Protein AF-A0A820S1K3-F1 (afdb_monomer)

Solvent-accessible surface area (backbone atoms only — not comparable to full-atom values): 4982 Å² total; per-residue (Å²): 133,84,77,82,74,73,52,85,84,70,50,95,57,67,66,83,74,41,58,55,37,68,31,64,78,66,73,46,88,74,76,89,50,61,66,60,39,40,54,52,45,55,51,67,74,50,81,59,84,80,42,71,64,58,53,54,50,51,52,50,52,50,51,53,51,53,50,54,51,51,54,53,54,58,59,64,74,74,112

Radius of gyration: 21.64 Å; Cα contacts (8 Å, |Δi|>4): 25; chains: 1; bounding box: 58×24×60 Å

Sequence (79 aa):
MVSTYVDITASRYPIELWNVNDALLKNLPRTNNHVEGYNGRLGSLFPVRPHLYRLIERLRDEQVYQHLLAEQATVHTKK

Secondary structure (DSSP, 8-state):
-------GGG-SS-GGGSTTHHHHHTT----S-HHHHHHHHHHHH--SSSPHHHHHHHHHHHHHHHHHHHHHHHHHTT-

pLDDT: mean 81.12, std 12.97, range [44.34, 97.0]

Organism: NCBI:txid392032

Structure (mmCIF, N/CA/C/O backbone):
data_AF-A0A820S1K3-F1
#
_entry.id   AF-A0A820S1K3-F1
#
loop_
_atom_site.group_PDB
_atom_site.id
_atom_site.type_symbol
_atom_site.label_atom_id
_atom_site.label_alt_id
_atom_site.label_comp_id
_atom_site.label_asym_id
_atom_site.label_entity_id
_atom_site.label_seq_id
_atom_site.pdbx_PDB_ins_code
_atom_site.Cartn_x
_atom_site.Cartn_y
_atom_site.Cartn_z
_atom_site.occupancy
_atom_site.B_iso_or_equiv
_atom_site.auth_seq_id
_atom_site.auth_comp_id
_atom_site.auth_asym_id
_atom_site.auth_atom_id
_atom_site.pdbx_PDB_model_num
ATOM 1 N N . MET A 1 1 ? 39.259 -2.389 -0.591 1.00 44.34 1 MET A N 1
ATOM 2 C CA . MET A 1 1 ? 38.051 -1.860 -1.258 1.00 44.34 1 MET A CA 1
ATOM 3 C C . MET A 1 1 ? 36.862 -2.647 -0.747 1.00 44.34 1 MET A C 1
ATOM 5 O O . MET A 1 1 ? 36.819 -3.848 -0.974 1.00 44.34 1 MET A O 1
ATOM 9 N N . VAL A 1 2 ? 35.960 -2.013 0.002 1.00 46.22 2 VAL A N 1
ATOM 10 C CA . VAL A 1 2 ? 34.694 -2.646 0.397 1.00 46.22 2 VAL A CA 1
ATOM 11 C C . VAL A 1 2 ? 33.793 -2.599 -0.830 1.00 46.22 2 VAL A C 1
ATOM 13 O O . VAL A 1 2 ? 33.485 -1.515 -1.320 1.00 46.22 2 VAL A O 1
ATOM 16 N N . SER A 1 3 ? 33.455 -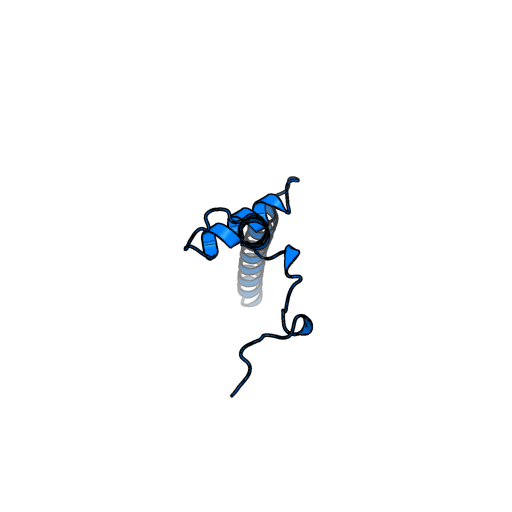3.765 -1.378 1.00 50.25 3 SER A N 1
ATOM 17 C CA . SER A 1 3 ? 32.484 -3.859 -2.465 1.00 50.25 3 SER A CA 1
ATOM 18 C C . SER A 1 3 ? 31.139 -3.355 -1.945 1.00 50.25 3 SER A C 1
ATOM 20 O O . SER A 1 3 ? 30.602 -3.907 -0.990 1.00 50.25 3 SER A O 1
ATOM 22 N N . THR A 1 4 ? 30.612 -2.288 -2.541 1.00 58.00 4 THR A N 1
ATOM 23 C CA . THR A 1 4 ? 29.274 -1.747 -2.249 1.00 58.00 4 THR A CA 1
ATOM 24 C C . THR A 1 4 ? 28.168 -2.499 -2.989 1.00 58.00 4 THR A C 1
ATOM 26 O O . THR A 1 4 ? 27.005 -2.103 -2.920 1.00 58.00 4 THR A O 1
ATOM 29 N N . TYR A 1 5 ? 28.508 -3.575 -3.707 1.00 58.03 5 TYR A N 1
ATOM 30 C CA . TYR A 1 5 ? 27.521 -4.416 -4.366 1.00 58.03 5 TYR A CA 1
ATOM 31 C C . TYR A 1 5 ? 26.744 -5.201 -3.314 1.00 58.03 5 TYR A C 1
ATOM 33 O O . TYR A 1 5 ? 27.249 -6.140 -2.703 1.00 58.03 5 TYR A O 1
ATOM 41 N N . VAL A 1 6 ? 25.507 -4.760 -3.102 1.00 59.81 6 VAL A N 1
ATOM 42 C CA . VAL A 1 6 ? 24.487 -5.484 -2.352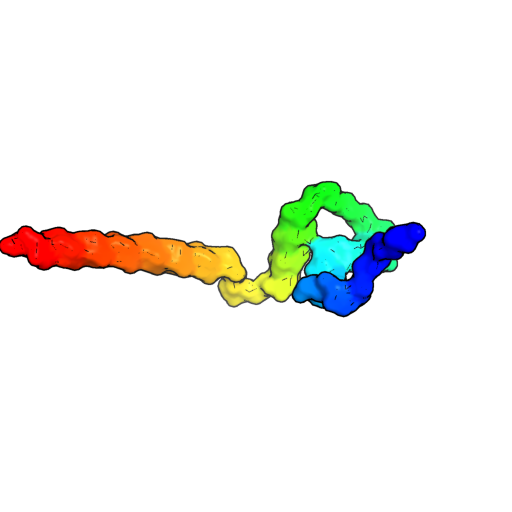 1.00 59.81 6 VAL A CA 1
ATOM 43 C C . VAL A 1 6 ? 24.244 -6.786 -3.109 1.00 59.81 6 VAL A C 1
ATOM 45 O O . VAL A 1 6 ? 23.846 -6.752 -4.274 1.00 59.81 6 VAL A O 1
ATOM 48 N N . ASP A 1 7 ? 24.553 -7.918 -2.477 1.00 64.50 7 ASP A N 1
ATOM 49 C CA . ASP A 1 7 ? 24.236 -9.239 -3.018 1.00 64.50 7 ASP A CA 1
ATOM 50 C C . ASP A 1 7 ? 22.746 -9.265 -3.411 1.00 64.50 7 ASP A C 1
ATOM 52 O O . ASP A 1 7 ? 21.904 -8.705 -2.705 1.00 64.50 7 ASP A O 1
ATOM 56 N N . ILE A 1 8 ? 22.397 -9.895 -4.534 1.00 58.53 8 ILE A N 1
ATOM 57 C CA . ILE A 1 8 ? 20.997 -10.059 -4.961 1.00 58.53 8 ILE A CA 1
ATOM 58 C C . ILE A 1 8 ? 20.176 -10.729 -3.845 1.00 58.53 8 ILE A C 1
ATOM 60 O O . ILE A 1 8 ? 18.988 -10.446 -3.692 1.00 58.53 8 ILE A O 1
ATOM 64 N N . THR A 1 9 ? 20.827 -11.544 -3.009 1.00 62.06 9 THR A N 1
ATOM 65 C CA . THR A 1 9 ? 20.227 -12.176 -1.826 1.00 62.06 9 THR A CA 1
ATOM 66 C C . THR A 1 9 ? 20.012 -11.230 -0.634 1.00 62.06 9 THR A C 1
ATOM 68 O O . THR A 1 9 ? 19.232 -11.547 0.261 1.00 62.06 9 THR A O 1
ATOM 71 N N . ALA A 1 10 ? 20.656 -10.058 -0.605 1.00 72.12 10 ALA A N 1
ATOM 72 C CA . ALA A 1 10 ? 20.560 -9.094 0.494 1.00 72.12 10 ALA A CA 1
ATOM 73 C C . ALA A 1 10 ? 19.335 -8.169 0.388 1.00 72.12 10 ALA A C 1
ATOM 75 O O . ALA A 1 10 ? 19.011 -7.446 1.335 1.00 72.12 10 ALA A O 1
ATOM 76 N N . SER A 1 11 ? 18.628 -8.184 -0.743 1.00 71.25 11 SER A N 1
ATOM 77 C CA . SER A 1 11 ? 17.377 -7.447 -0.871 1.00 71.25 11 SER A CA 1
ATOM 78 C C . SER A 1 11 ? 16.269 -8.121 -0.062 1.00 71.25 11 SER A C 1
ATOM 80 O O . SER A 1 11 ? 15.917 -9.272 -0.301 1.00 71.25 11 SER A O 1
ATOM 82 N N . ARG A 1 12 ? 15.643 -7.372 0.856 1.00 79.00 12 ARG A N 1
ATOM 83 C CA . ARG A 1 12 ? 14.498 -7.860 1.648 1.00 79.00 12 ARG A CA 1
ATOM 84 C C . ARG A 1 12 ? 13.300 -8.271 0.780 1.00 79.00 12 ARG A C 1
ATOM 86 O O . ARG A 1 12 ? 12.471 -9.057 1.229 1.00 79.00 12 ARG A O 1
ATOM 93 N N . TYR A 1 13 ? 13.199 -7.728 -0.433 1.00 81.38 13 TYR A N 1
ATOM 94 C CA . TYR A 1 13 ? 12.094 -7.977 -1.357 1.00 81.38 13 TYR A CA 1
ATOM 95 C C . TYR A 1 13 ? 12.604 -8.219 -2.784 1.00 81.38 13 TYR A C 1
ATOM 97 O O . TYR A 1 13 ? 13.624 -7.638 -3.159 1.00 81.38 13 TYR A O 1
ATOM 105 N N . PRO A 1 14 ? 11.898 -9.008 -3.609 1.00 84.75 14 PRO A N 1
ATOM 106 C CA . PRO A 1 14 ? 12.242 -9.184 -5.019 1.00 84.75 14 PRO A CA 1
ATOM 107 C C . PRO A 1 14 ? 12.422 -7.842 -5.748 1.00 84.75 14 PRO A C 1
ATOM 109 O O . PRO A 1 14 ? 11.654 -6.898 -5.531 1.00 84.75 14 PRO A O 1
ATOM 112 N N . ILE A 1 15 ? 13.449 -7.747 -6.596 1.00 85.56 15 ILE A N 1
ATOM 113 C CA . ILE A 1 15 ? 13.839 -6.504 -7.284 1.00 85.56 15 ILE A CA 1
ATOM 114 C C . ILE A 1 15 ? 12.736 -6.041 -8.249 1.00 85.56 15 ILE A C 1
ATOM 116 O O . ILE A 1 15 ? 12.583 -4.848 -8.500 1.00 85.56 15 ILE A O 1
ATOM 120 N N . GLU A 1 16 ? 11.911 -6.959 -8.745 1.00 86.00 16 GLU A N 1
ATOM 121 C CA . GLU A 1 16 ? 10.767 -6.726 -9.634 1.00 86.00 16 GLU A CA 1
ATOM 122 C C . GLU A 1 16 ? 9.641 -5.923 -8.959 1.00 86.00 16 GLU A C 1
ATOM 124 O O . GLU A 1 16 ? 8.839 -5.255 -9.625 1.00 86.00 16 GLU A O 1
ATOM 129 N N . LEU A 1 17 ? 9.580 -5.965 -7.624 1.00 83.00 17 LEU A N 1
ATOM 130 C CA . LEU A 1 17 ? 8.619 -5.199 -6.831 1.00 83.00 17 LEU A CA 1
ATOM 131 C C . LEU A 1 17 ? 9.093 -3.774 -6.544 1.00 83.00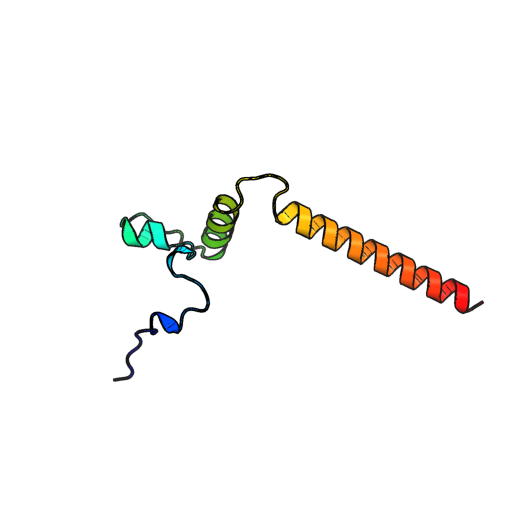 17 LEU A C 1
ATOM 133 O O . LEU A 1 17 ? 8.309 -2.959 -6.054 1.00 83.00 17 LEU A O 1
ATOM 137 N N . TRP A 1 18 ? 10.354 -3.450 -6.838 1.00 86.12 18 TRP A N 1
ATOM 138 C CA . TRP A 1 18 ? 10.871 -2.112 -6.599 1.00 86.12 18 TRP A CA 1
ATOM 139 C C . TRP A 1 18 ? 10.135 -1.108 -7.486 1.00 86.12 18 TRP A C 1
ATOM 141 O O . TRP A 1 18 ? 9.953 -1.315 -8.686 1.00 86.12 18 TRP A O 1
ATOM 151 N N . ASN A 1 19 ? 9.755 0.024 -6.900 1.00 86.06 19 ASN A N 1
ATOM 152 C CA . ASN A 1 19 ? 9.049 1.105 -7.589 1.00 86.06 19 ASN A CA 1
ATOM 153 C C . ASN A 1 19 ? 9.777 1.630 -8.838 1.00 86.06 19 ASN A C 1
ATOM 155 O O . ASN A 1 19 ? 9.130 2.107 -9.765 1.00 86.06 19 ASN A O 1
ATOM 159 N N . VAL A 1 20 ? 11.107 1.527 -8.877 1.00 88.38 20 VAL A N 1
ATOM 160 C CA . VAL A 1 20 ? 11.946 1.996 -9.990 1.00 88.38 20 VAL A CA 1
ATOM 161 C C . VAL A 1 20 ? 12.353 0.901 -10.976 1.00 88.38 20 VAL A C 1
ATOM 163 O O . VAL A 1 20 ? 13.019 1.225 -11.955 1.00 88.38 20 VAL A O 1
ATOM 166 N N . ASN A 1 21 ? 11.987 -0.366 -10.746 1.00 88.62 21 ASN A N 1
ATOM 167 C CA . ASN A 1 21 ? 12.478 -1.506 -11.531 1.00 88.62 21 ASN A CA 1
ATOM 168 C C . ASN A 1 21 ? 12.248 -1.319 -13.040 1.00 88.62 21 ASN A C 1
ATOM 170 O O . ASN A 1 21 ? 13.200 -1.260 -13.816 1.00 88.62 21 ASN A O 1
ATOM 174 N N . ASP A 1 22 ? 10.984 -1.132 -13.429 1.00 88.06 22 ASP A N 1
ATOM 175 C CA . ASP A 1 22 ? 10.579 -0.930 -14.820 1.00 88.06 22 ASP A CA 1
ATOM 176 C C . ASP A 1 22 ? 11.270 0.282 -15.450 1.00 88.06 22 ASP A C 1
ATOM 178 O O . ASP A 1 22 ? 11.722 0.225 -16.593 1.00 88.06 22 ASP A O 1
ATOM 182 N N . ALA A 1 23 ? 11.356 1.384 -14.700 1.00 88.81 23 ALA A N 1
ATOM 183 C CA . ALA A 1 23 ? 11.956 2.617 -15.187 1.00 88.81 23 ALA A CA 1
ATOM 184 C C . ALA A 1 23 ? 13.464 2.464 -15.416 1.00 88.81 23 ALA A C 1
ATOM 186 O O . ALA A 1 23 ? 13.997 3.007 -16.379 1.00 88.81 23 ALA A O 1
ATOM 187 N N . LEU A 1 24 ? 14.139 1.688 -14.568 1.00 89.56 24 LEU A N 1
ATOM 188 C CA . LEU A 1 24 ? 15.565 1.410 -14.683 1.00 89.56 24 LEU A CA 1
ATOM 189 C C . LEU A 1 24 ? 15.859 0.488 -15.873 1.00 89.56 24 LEU A C 1
ATOM 191 O O . LEU A 1 24 ? 16.742 0.796 -16.665 1.00 89.56 24 LEU A O 1
ATOM 195 N N . LEU A 1 25 ? 15.081 -0.584 -16.054 1.00 91.19 25 LEU A N 1
ATOM 196 C CA . LEU A 1 25 ? 15.241 -1.506 -17.187 1.00 91.19 25 LEU A CA 1
ATOM 197 C C . LEU A 1 25 ? 14.946 -0.847 -18.541 1.00 91.19 25 LEU A C 1
ATOM 199 O O . LEU A 1 25 ? 15.558 -1.195 -19.548 1.00 91.19 25 LEU A O 1
ATOM 203 N N . LYS A 1 26 ? 14.006 0.101 -18.571 1.00 92.25 26 LYS A N 1
ATOM 204 C CA . LYS A 1 26 ? 13.537 0.760 -19.800 1.00 92.25 26 LYS A CA 1
ATOM 205 C C . LYS A 1 26 ? 14.174 2.135 -20.039 1.00 92.25 26 LYS A C 1
ATOM 207 O O . LYS A 1 26 ? 13.770 2.813 -20.977 1.00 92.25 26 LYS A O 1
ATOM 212 N N . ASN A 1 27 ? 15.135 2.560 -19.209 1.00 90.81 27 ASN A N 1
ATOM 213 C CA . ASN A 1 27 ? 15.723 3.909 -19.239 1.00 90.81 27 ASN A CA 1
ATOM 214 C C . ASN A 1 27 ? 14.669 5.039 -19.258 1.00 90.81 27 ASN A C 1
ATOM 216 O O . ASN A 1 27 ? 14.814 6.041 -19.957 1.00 90.81 27 ASN A O 1
ATOM 220 N N . LEU A 1 28 ? 13.591 4.878 -18.487 1.00 88.69 28 LEU A N 1
ATOM 221 C CA . LEU A 1 28 ? 12.528 5.874 -18.363 1.00 88.69 28 LEU A CA 1
ATOM 222 C C . LEU A 1 28 ? 12.855 6.907 -17.270 1.00 88.69 28 LEU A C 1
ATOM 224 O O . LEU A 1 28 ? 13.608 6.607 -16.334 1.00 88.69 28 LEU A O 1
ATOM 228 N N . PRO A 1 29 ? 12.259 8.114 -17.334 1.00 86.38 29 PRO A N 1
ATOM 229 C CA . PRO A 1 29 ? 12.340 9.089 -16.253 1.00 86.38 29 PRO A CA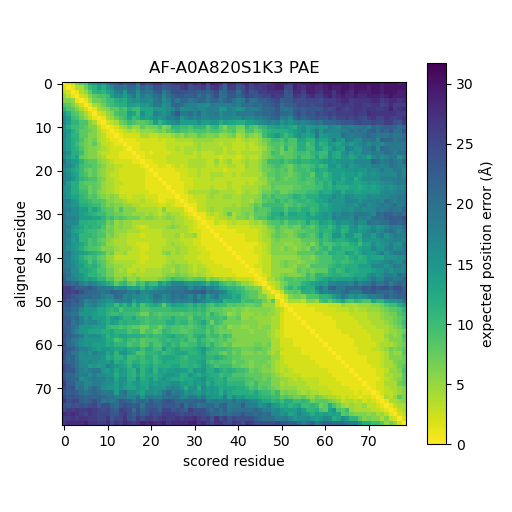 1
ATOM 230 C C . PRO A 1 29 ? 11.900 8.495 -14.909 1.00 86.38 29 PRO A C 1
ATOM 232 O O . PRO A 1 29 ? 10.939 7.729 -14.830 1.00 86.38 29 PRO A O 1
ATOM 235 N N . ARG A 1 30 ? 12.603 8.868 -13.836 1.00 81.75 30 ARG A N 1
ATOM 236 C CA . ARG A 1 30 ? 12.340 8.409 -12.465 1.00 81.75 30 ARG A CA 1
ATOM 237 C C . ARG A 1 30 ? 11.902 9.595 -11.618 1.00 81.75 30 ARG A C 1
ATOM 239 O O . ARG A 1 30 ? 12.524 10.653 -11.697 1.00 81.75 30 ARG A O 1
ATOM 246 N N . THR A 1 31 ? 10.881 9.414 -10.783 1.00 81.12 31 THR A N 1
ATOM 247 C CA . THR A 1 31 ? 10.592 10.391 -9.725 1.00 81.12 31 THR A CA 1
ATOM 248 C C . THR A 1 31 ? 11.722 10.368 -8.693 1.00 81.12 31 THR A C 1
ATOM 250 O O . THR A 1 31 ? 12.222 9.301 -8.328 1.00 81.12 31 THR A O 1
ATOM 253 N N . ASN A 1 32 ? 12.147 11.542 -8.225 1.00 84.25 32 ASN A N 1
ATOM 254 C CA . ASN A 1 32 ? 13.047 11.660 -7.074 1.00 84.25 32 ASN A CA 1
ATOM 255 C C . ASN A 1 32 ? 12.295 11.459 -5.742 1.00 84.25 32 ASN A C 1
ATOM 257 O O . ASN A 1 32 ? 12.918 11.262 -4.698 1.00 84.25 32 ASN A O 1
ATOM 261 N N . ASN A 1 33 ? 10.959 11.467 -5.779 1.00 89.19 33 ASN A N 1
ATOM 262 C CA . ASN A 1 33 ? 10.102 11.205 -4.639 1.00 89.19 33 ASN A CA 1
ATOM 263 C C . ASN A 1 33 ? 9.850 9.699 -4.499 1.00 89.19 33 ASN A C 1
ATOM 265 O O . ASN A 1 33 ? 8.925 9.123 -5.076 1.00 89.19 33 ASN A O 1
ATOM 269 N N . HIS A 1 34 ? 10.685 9.052 -3.690 1.00 83.25 34 HIS A N 1
ATOM 270 C CA . HIS A 1 34 ? 10.586 7.621 -3.412 1.00 83.25 34 HIS A CA 1
ATOM 271 C C . HIS A 1 34 ? 9.219 7.206 -2.834 1.00 83.25 34 HIS A C 1
ATOM 273 O O . HIS A 1 34 ? 8.753 6.109 -3.145 1.00 83.25 34 HIS A O 1
ATOM 279 N N . VAL A 1 35 ? 8.553 8.073 -2.056 1.00 84.88 35 VAL A N 1
ATOM 280 C CA . VAL A 1 35 ? 7.231 7.803 -1.458 1.00 84.88 35 VAL A CA 1
ATOM 281 C C . VAL A 1 35 ? 6.145 7.755 -2.526 1.00 84.88 35 VAL A C 1
ATOM 283 O O . VAL A 1 35 ? 5.331 6.833 -2.544 1.00 84.88 35 VAL A O 1
ATOM 286 N N . GLU A 1 36 ? 6.146 8.723 -3.441 1.00 85.88 36 GLU A N 1
ATOM 287 C CA . GLU A 1 36 ? 5.214 8.759 -4.570 1.00 85.88 36 GLU A CA 1
ATOM 288 C C . GLU A 1 36 ? 5.394 7.529 -5.463 1.00 85.88 36 GLU A C 1
ATOM 290 O O . GLU A 1 36 ? 4.424 6.832 -5.761 1.00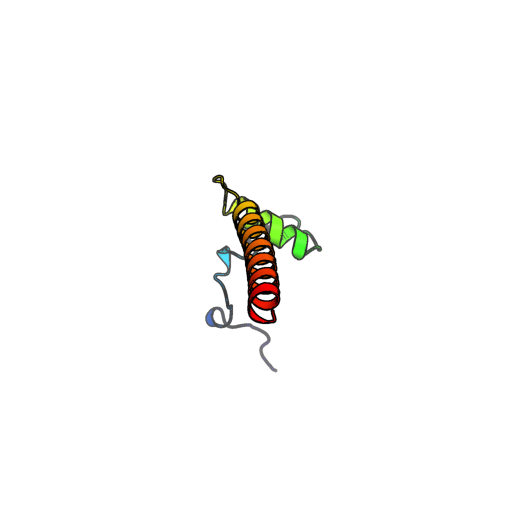 85.88 36 GLU A O 1
ATOM 295 N N . GLY A 1 37 ? 6.644 7.202 -5.809 1.00 87.44 37 GLY A N 1
ATOM 296 C CA . GLY A 1 37 ? 6.944 6.015 -6.604 1.00 87.44 37 GLY A CA 1
ATOM 297 C C . GLY A 1 37 ? 6.484 4.725 -5.919 1.00 87.44 37 GLY A C 1
ATOM 298 O O . GLY A 1 37 ? 5.907 3.855 -6.571 1.00 87.44 37 GLY A O 1
ATOM 299 N N . TYR A 1 38 ? 6.710 4.598 -4.606 1.00 86.38 38 TYR A N 1
ATOM 300 C CA . TYR A 1 38 ? 6.252 3.443 -3.830 1.00 86.38 38 TYR A CA 1
ATOM 301 C C . TYR A 1 38 ? 4.727 3.320 -3.840 1.00 86.38 38 TYR A C 1
ATOM 303 O O . TYR A 1 38 ? 4.212 2.273 -4.224 1.00 86.38 38 TYR A O 1
ATOM 311 N N . ASN A 1 39 ? 4.002 4.382 -3.478 1.00 84.31 39 ASN A N 1
ATOM 312 C CA . ASN A 1 39 ? 2.539 4.351 -3.425 1.00 84.31 39 ASN A CA 1
ATOM 313 C C . ASN A 1 39 ? 1.920 4.103 -4.808 1.00 84.31 39 ASN A C 1
ATOM 315 O O . ASN A 1 39 ? 0.960 3.343 -4.916 1.00 84.31 39 ASN A O 1
ATOM 319 N N . GLY A 1 40 ? 2.493 4.682 -5.868 1.00 84.19 40 GLY A N 1
ATOM 320 C CA . GLY A 1 40 ? 2.050 4.453 -7.243 1.00 84.19 40 GLY A CA 1
ATOM 321 C C . GLY A 1 40 ? 2.220 2.996 -7.683 1.00 84.19 40 GLY A C 1
ATOM 322 O O . GLY A 1 40 ? 1.269 2.388 -8.175 1.00 84.19 40 GLY A O 1
ATOM 323 N N . ARG A 1 41 ? 3.404 2.404 -7.454 1.00 84.69 41 ARG A N 1
ATOM 324 C CA . ARG A 1 41 ? 3.661 0.984 -7.763 1.00 84.69 41 ARG A CA 1
ATOM 325 C C . ARG A 1 41 ? 2.800 0.058 -6.912 1.00 84.69 41 ARG A C 1
ATOM 327 O O . ARG A 1 41 ? 2.250 -0.905 -7.428 1.00 84.69 41 ARG A O 1
ATOM 334 N N . LEU A 1 42 ? 2.663 0.347 -5.622 1.00 82.50 42 LEU A N 1
ATOM 335 C CA . LEU A 1 42 ? 1.815 -0.433 -4.729 1.00 82.50 42 LEU A CA 1
ATOM 336 C C . LEU A 1 42 ? 0.358 -0.400 -5.207 1.00 82.50 42 LEU A C 1
ATOM 338 O O . LEU A 1 42 ? -0.277 -1.444 -5.300 1.00 82.50 42 LEU A O 1
ATOM 342 N N . GLY A 1 43 ? -0.152 0.777 -5.577 1.00 80.44 43 GLY A N 1
ATOM 343 C CA . GLY A 1 43 ? -1.496 0.934 -6.128 1.00 80.44 43 GLY A CA 1
ATOM 344 C C . GLY A 1 43 ? -1.719 0.130 -7.411 1.00 80.44 43 GLY A C 1
ATOM 345 O O . GLY A 1 43 ? -2.765 -0.498 -7.556 1.00 80.44 43 GLY A O 1
ATOM 346 N N . SER A 1 44 ? -0.734 0.079 -8.316 1.00 81.06 44 SER A N 1
ATOM 347 C CA . SER A 1 44 ? -0.861 -0.694 -9.559 1.00 81.06 44 SER A CA 1
ATOM 348 C C . SER A 1 44 ? -0.830 -2.213 -9.356 1.00 81.06 44 SER A C 1
ATOM 350 O O . SER A 1 44 ? -1.411 -2.938 -10.162 1.00 81.06 44 SER A O 1
ATOM 352 N N . LEU A 1 45 ? -0.204 -2.703 -8.279 1.00 81.00 45 LEU A N 1
ATOM 353 C CA . LEU A 1 45 ? -0.180 -4.128 -7.925 1.00 81.00 45 LEU A CA 1
ATOM 354 C C . LEU A 1 45 ? -1.516 -4.635 -7.360 1.00 81.00 45 LEU A C 1
ATOM 356 O O . LEU A 1 45 ? -1.781 -5.835 -7.421 1.00 81.00 45 LEU A O 1
ATOM 360 N N . PHE A 1 46 ? -2.371 -3.745 -6.844 1.00 77.88 46 PHE A N 1
ATOM 361 C CA . PHE A 1 46 ? -3.680 -4.094 -6.280 1.00 77.88 46 PHE A CA 1
ATOM 362 C C . PHE A 1 46 ? -4.834 -3.467 -7.084 1.00 77.88 46 PHE A C 1
ATOM 364 O O . PHE A 1 46 ? -5.542 -2.596 -6.575 1.00 77.88 46 PHE A O 1
ATOM 371 N N . PRO A 1 47 ? -5.072 -3.914 -8.333 1.00 67.81 47 PRO A N 1
ATOM 372 C CA . PRO A 1 47 ? -6.075 -3.316 -9.217 1.00 67.81 47 PRO A CA 1
ATOM 373 C C . PRO A 1 47 ? -7.529 -3.577 -8.782 1.00 67.81 47 PRO A C 1
ATOM 375 O O . PRO A 1 47 ? -8.446 -2.914 -9.266 1.00 67.81 47 PRO A O 1
ATOM 378 N N . VAL A 1 48 ? -7.769 -4.542 -7.886 1.00 67.94 48 VAL A N 1
ATOM 379 C CA . VAL A 1 48 ? -9.116 -5.009 -7.527 1.00 67.94 48 VAL A CA 1
ATOM 380 C C . VAL A 1 48 ? -9.593 -4.382 -6.218 1.00 67.94 48 VAL A C 1
ATOM 382 O O . VAL A 1 48 ? -8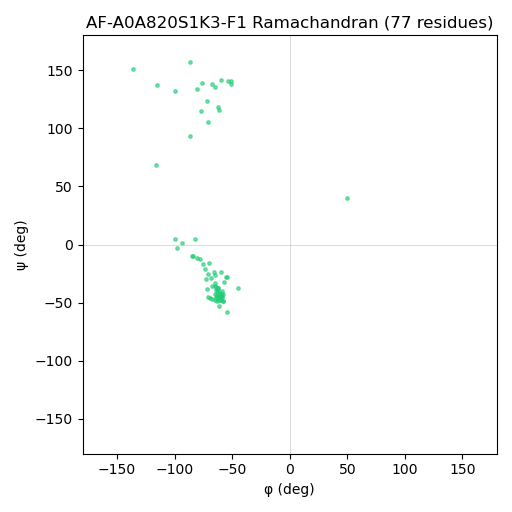.890 -4.371 -5.210 1.00 67.94 48 VAL A O 1
ATOM 385 N N . ARG A 1 49 ? -10.831 -3.872 -6.229 1.00 67.00 49 ARG A N 1
ATOM 386 C CA . ARG A 1 49 ? -11.521 -3.375 -5.031 1.00 67.00 49 ARG A CA 1
ATOM 387 C C . ARG A 1 49 ? -12.024 -4.557 -4.185 1.00 67.00 49 ARG A C 1
ATOM 389 O O . ARG A 1 49 ? -12.606 -5.475 -4.756 1.00 67.00 49 ARG A O 1
ATOM 396 N N . PRO A 1 50 ? -11.917 -4.499 -2.846 1.00 66.25 50 PRO A N 1
ATOM 397 C CA . PRO A 1 50 ? -11.584 -3.323 -2.040 1.00 66.25 50 PRO A CA 1
ATOM 398 C C . PRO A 1 50 ? -10.079 -3.015 -1.995 1.00 66.25 50 PRO A C 1
ATOM 400 O O . PRO A 1 50 ? -9.253 -3.891 -1.777 1.00 66.25 50 PRO A O 1
ATOM 403 N N . HIS A 1 51 ? -9.743 -1.735 -2.182 1.00 72.06 51 HIS A N 1
ATOM 404 C CA . HIS A 1 51 ? -8.369 -1.232 -2.122 1.00 72.06 51 HIS A CA 1
ATOM 405 C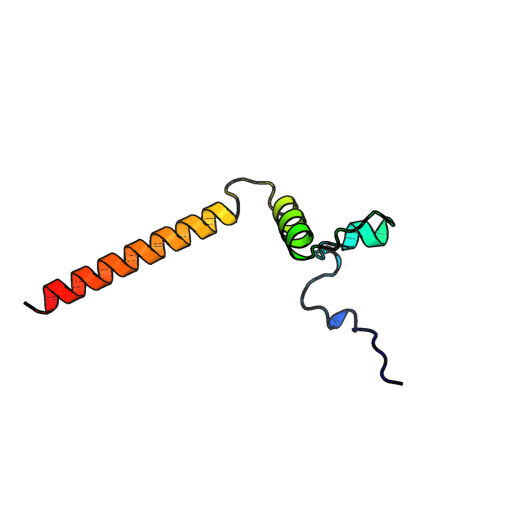 C . HIS A 1 51 ? -7.768 -1.519 -0.738 1.00 72.06 51 HIS A C 1
ATOM 407 O O . HIS A 1 51 ? -8.456 -1.332 0.264 1.00 72.06 51 HIS A O 1
ATOM 413 N N . LEU A 1 52 ? -6.483 -1.890 -0.663 1.00 79.06 52 LEU A N 1
ATOM 414 C CA . LEU A 1 52 ? -5.750 -2.081 0.600 1.00 79.06 52 LEU A CA 1
ATOM 415 C C . LEU A 1 52 ? -5.986 -0.948 1.621 1.00 79.06 52 LEU A C 1
ATOM 417 O O . LEU A 1 52 ? -6.148 -1.215 2.807 1.00 79.06 52 LEU A O 1
ATOM 421 N N . TYR A 1 53 ? -6.096 0.306 1.172 1.00 80.75 53 TYR A N 1
ATOM 422 C CA . TYR A 1 53 ? -6.412 1.435 2.050 1.00 80.75 53 TYR A CA 1
ATOM 423 C C . TYR A 1 53 ? -7.783 1.318 2.717 1.00 80.75 53 TYR A C 1
ATOM 425 O O . TYR A 1 53 ? -7.894 1.613 3.898 1.00 80.75 53 TYR A O 1
ATOM 433 N N . ARG A 1 54 ? -8.798 0.793 2.023 1.00 82.81 54 ARG A N 1
ATOM 434 C CA . ARG A 1 54 ? -10.125 0.550 2.605 1.00 82.81 54 ARG A CA 1
ATOM 435 C C . ARG A 1 54 ? -10.074 -0.513 3.701 1.00 82.81 54 ARG A C 1
ATOM 437 O O . ARG A 1 54 ? -10.808 -0.411 4.678 1.00 82.81 54 ARG A O 1
ATOM 444 N N . LEU A 1 55 ? -9.224 -1.531 3.549 1.00 84.75 55 LEU A N 1
ATOM 445 C CA . LEU A 1 55 ? -8.982 -2.502 4.619 1.00 84.75 55 LEU A CA 1
ATOM 446 C C . LEU A 1 55 ? -8.322 -1.820 5.825 1.00 84.75 55 LEU A C 1
ATOM 448 O O . LEU A 1 55 ? -8.788 -1.991 6.945 1.00 84.75 55 LEU A O 1
ATOM 452 N N . ILE A 1 56 ? -7.279 -1.019 5.592 1.00 89.50 56 ILE A N 1
ATOM 453 C CA . ILE A 1 56 ? -6.569 -0.283 6.650 1.00 89.50 56 ILE A CA 1
ATOM 454 C C . ILE A 1 56 ? -7.515 0.669 7.395 1.00 89.50 56 ILE A C 1
ATOM 456 O O . ILE A 1 56 ? -7.481 0.723 8.621 1.00 89.50 56 ILE A O 1
ATOM 460 N N . GLU A 1 57 ? -8.376 1.391 6.676 1.00 92.00 57 GLU A N 1
ATOM 461 C CA . GLU A 1 57 ? -9.409 2.252 7.262 1.00 92.00 57 GLU A CA 1
ATOM 462 C C . GLU A 1 57 ? -10.344 1.453 8.168 1.00 92.00 57 GLU A C 1
ATOM 464 O O . GLU A 1 57 ? -10.535 1.818 9.321 1.00 92.00 57 GLU A O 1
ATOM 469 N N . ARG A 1 58 ? -10.851 0.307 7.697 1.00 93.06 58 ARG A N 1
ATOM 470 C CA . ARG A 1 58 ? -11.743 -0.537 8.502 1.00 93.06 58 ARG A CA 1
ATOM 471 C C . ARG A 1 58 ? -11.071 -1.101 9.744 1.00 93.06 58 ARG A C 1
ATOM 473 O O . ARG A 1 58 ? -11.700 -1.139 10.792 1.00 93.06 58 ARG A O 1
ATOM 480 N N . LEU A 1 59 ? -9.805 -1.500 9.646 1.00 95.25 59 LEU A N 1
ATOM 481 C CA . LEU A 1 59 ? -9.036 -1.946 10.809 1.00 95.25 59 LEU A CA 1
ATOM 482 C C . LEU A 1 59 ? -8.836 -0.815 11.825 1.00 95.25 59 LEU A C 1
ATOM 484 O O . LEU A 1 59 ? -8.883 -1.060 13.027 1.00 95.25 59 LEU A O 1
ATOM 488 N N . ARG A 1 60 ? -8.648 0.425 11.359 1.00 96.25 60 ARG A N 1
ATOM 489 C CA . ARG A 1 60 ? -8.554 1.600 12.232 1.00 96.25 60 ARG A CA 1
ATOM 490 C C . ARG A 1 60 ? -9.884 1.894 12.923 1.00 96.25 60 ARG A C 1
ATOM 492 O O . ARG A 1 60 ? -9.887 2.116 14.130 1.00 96.25 60 ARG A O 1
ATOM 499 N N . ASP A 1 61 ? -10.984 1.883 12.175 1.00 96.56 61 ASP A N 1
ATOM 500 C CA . ASP A 1 61 ? -12.326 2.102 12.721 1.00 96.56 61 ASP A CA 1
ATOM 501 C C . ASP A 1 61 ? -12.654 1.051 13.791 1.00 96.56 61 ASP A C 1
ATOM 503 O O . ASP A 1 61 ? -13.107 1.392 14.884 1.00 96.56 61 ASP A O 1
ATOM 507 N N . GLU A 1 62 ? -12.350 -0.218 13.503 1.00 96.69 62 GLU A N 1
ATOM 508 C CA . GLU A 1 62 ? -12.516 -1.327 14.443 1.00 96.69 62 GLU A CA 1
ATOM 509 C C . GLU A 1 62 ? -11.672 -1.115 15.706 1.00 96.69 62 GLU A C 1
ATOM 511 O O . GLU A 1 62 ? -12.179 -1.239 16.816 1.00 96.69 62 GLU A O 1
ATOM 516 N N . GLN A 1 63 ? -10.402 -0.723 15.571 1.00 97.00 63 GLN A N 1
ATOM 517 C CA . GLN A 1 63 ? -9.538 -0.454 16.722 1.00 97.00 63 GLN A CA 1
ATOM 518 C C . GLN A 1 63 ? -10.106 0.651 17.626 1.00 97.00 63 GLN A C 1
ATOM 520 O O . GLN A 1 63 ? -10.097 0.508 18.850 1.00 97.00 63 GLN A O 1
ATOM 525 N N . VAL A 1 64 ? -10.603 1.745 17.042 1.00 97.00 64 VAL A N 1
ATOM 526 C CA . VAL A 1 64 ? -11.230 2.841 17.798 1.00 97.00 64 VAL A CA 1
ATOM 527 C C . VAL A 1 64 ? -12.486 2.347 18.515 1.00 97.00 64 VAL A C 1
ATOM 529 O O . VAL A 1 64 ? -12.669 2.626 19.699 1.00 97.00 64 VAL A O 1
ATOM 532 N N . TYR A 1 65 ? -13.324 1.574 17.825 1.00 96.50 65 TYR A N 1
ATOM 533 C CA . TYR A 1 65 ? -14.536 0.998 18.399 1.00 96.50 65 TYR A CA 1
ATOM 534 C C . TYR A 1 65 ? -14.237 0.084 19.598 1.00 96.50 65 TYR A C 1
ATOM 536 O O . TYR A 1 65 ? -14.829 0.248 20.666 1.00 96.50 65 TYR A O 1
ATOM 544 N N . GLN A 1 66 ? -13.267 -0.822 19.457 1.00 96.50 66 GLN A N 1
ATOM 545 C CA . GLN A 1 66 ? -12.845 -1.727 20.528 1.00 96.50 66 GLN A CA 1
ATOM 546 C C . GLN A 1 66 ? -12.281 -0.969 21.738 1.00 96.50 66 GLN A C 1
ATOM 548 O O . GLN A 1 66 ? -12.555 -1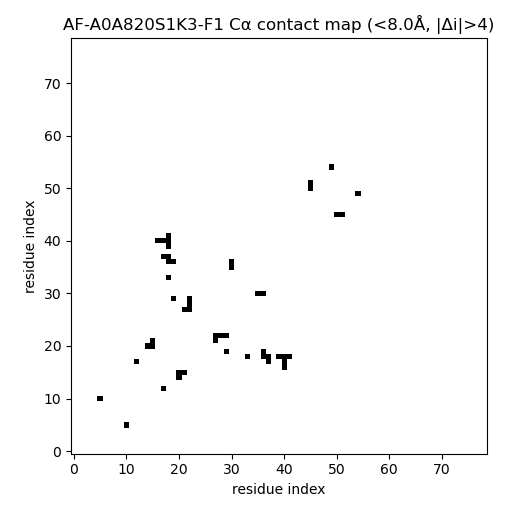.337 22.881 1.00 96.50 66 GLN A O 1
ATOM 553 N N . HIS A 1 67 ? -11.541 0.120 21.510 1.00 95.75 67 HIS A N 1
ATOM 554 C CA . HIS A 1 67 ? -11.013 0.953 22.593 1.00 95.75 67 HIS A CA 1
ATOM 555 C C . HIS A 1 67 ? -12.135 1.611 23.408 1.00 95.75 67 HIS A C 1
ATOM 557 O O . HIS A 1 67 ? -12.129 1.551 24.636 1.00 95.75 67 HIS A O 1
ATOM 563 N N . LEU A 1 68 ? -13.137 2.176 22.727 1.00 95.44 68 LEU A N 1
ATOM 564 C CA . LEU A 1 68 ? -14.296 2.792 23.377 1.00 95.44 68 LEU A CA 1
ATOM 565 C C . LEU A 1 68 ? -15.112 1.772 24.183 1.00 95.44 68 LEU A C 1
ATOM 567 O O . LEU A 1 68 ? -15.533 2.065 25.302 1.00 95.44 68 LEU A O 1
ATOM 571 N N . LEU A 1 69 ? -15.312 0.564 23.645 1.00 94.88 69 LEU A N 1
ATOM 572 C CA . LEU A 1 69 ? -15.976 -0.522 24.371 1.00 94.88 69 LEU A CA 1
ATOM 573 C C . LEU A 1 69 ? -15.211 -0.915 25.640 1.00 94.88 69 LEU A C 1
ATOM 575 O O . LEU A 1 69 ? -15.818 -1.082 26.700 1.00 94.88 69 LEU A O 1
ATOM 579 N N . ALA A 1 70 ? -13.885 -1.038 25.548 1.00 93.94 70 ALA A N 1
ATOM 580 C CA . ALA A 1 70 ? -13.041 -1.369 26.691 1.00 93.94 70 ALA A CA 1
ATOM 581 C C . ALA A 1 70 ? -13.128 -0.292 27.786 1.00 93.94 70 ALA A C 1
ATOM 583 O O . ALA A 1 70 ? -13.327 -0.618 28.957 1.00 93.94 70 ALA A O 1
ATOM 584 N N . GLU A 1 71 ? -13.060 0.991 27.418 1.00 92.94 71 GLU A N 1
ATOM 585 C CA . GLU A 1 71 ? -13.230 2.106 28.356 1.00 92.94 71 GLU A CA 1
ATOM 586 C C . GLU A 1 71 ? -14.593 2.055 29.061 1.00 92.94 71 GLU A C 1
ATOM 588 O O . GLU A 1 71 ? -14.657 2.107 30.293 1.00 92.94 71 GLU A O 1
ATOM 593 N N . GLN A 1 72 ? -15.686 1.874 28.315 1.00 90.81 72 GLN A N 1
ATOM 594 C CA . GLN A 1 72 ? -17.034 1.789 28.886 1.00 90.81 72 GLN A CA 1
ATOM 595 C C . GLN A 1 72 ? -17.186 0.620 29.867 1.00 90.81 72 GLN A C 1
ATOM 597 O O . GLN A 1 72 ? -17.775 0.792 30.942 1.00 90.81 72 GLN A O 1
ATOM 602 N N . ALA A 1 73 ? -16.619 -0.544 29.534 1.00 88.00 73 ALA A N 1
ATOM 603 C CA . ALA A 1 73 ? -16.630 -1.715 30.403 1.00 88.00 73 ALA A CA 1
ATOM 604 C C . ALA A 1 73 ? -15.895 -1.452 31.729 1.00 88.00 73 ALA A C 1
ATOM 606 O O . ALA A 1 73 ? -16.390 -1.830 32.790 1.00 88.00 73 ALA A O 1
ATOM 607 N N . THR A 1 74 ? -14.762 -0.739 31.703 1.00 84.56 74 THR A N 1
ATOM 608 C CA . THR A 1 74 ? -14.025 -0.384 32.933 1.00 84.56 74 THR A CA 1
ATOM 609 C C . THR A 1 74 ? -14.756 0.616 33.829 1.00 84.56 74 THR A C 1
ATOM 611 O O . THR A 1 74 ? -14.566 0.605 35.044 1.00 84.56 74 THR A O 1
ATOM 614 N N . VAL A 1 75 ? -15.596 1.487 33.263 1.00 80.44 75 VAL A N 1
ATOM 615 C CA . VAL A 1 75 ? -16.419 2.421 34.047 1.00 80.44 75 VAL A CA 1
ATOM 616 C C . VAL A 1 75 ? -17.539 1.678 34.775 1.00 80.44 75 VAL A C 1
ATOM 618 O O . VAL A 1 75 ? -17.850 2.005 35.918 1.00 80.44 75 VAL A O 1
ATOM 621 N N . HIS A 1 76 ? -18.132 0.668 34.135 1.00 66.00 76 HIS A N 1
ATOM 622 C CA . HIS A 1 76 ? -19.242 -0.099 34.707 1.00 66.00 76 HIS A CA 1
ATOM 623 C C . HIS A 1 76 ? -18.799 -1.040 35.830 1.00 66.00 76 HIS A C 1
ATOM 625 O O . HIS A 1 76 ? -19.569 -1.270 36.753 1.00 66.00 76 HIS A O 1
ATOM 631 N N . THR A 1 77 ? -17.565 -1.543 35.792 1.00 69.38 77 THR A N 1
ATOM 632 C CA . THR A 1 77 ? -17.011 -2.414 36.843 1.00 69.38 77 THR A CA 1
ATOM 633 C C . THR A 1 77 ? -16.505 -1.663 38.077 1.00 69.38 77 THR A C 1
ATOM 635 O O . THR A 1 77 ? -16.214 -2.295 39.088 1.00 69.38 77 THR A O 1
ATOM 638 N N . LYS A 1 78 ? -16.382 -0.330 38.017 1.00 62.47 78 LYS A N 1
ATOM 639 C CA . LYS A 1 78 ? -15.935 0.521 39.137 1.00 62.47 78 LYS A CA 1
ATOM 640 C C . LYS A 1 78 ? -17.079 1.100 39.987 1.00 62.47 78 LYS A C 1
ATOM 642 O O . LYS A 1 78 ? -16.794 1.874 40.900 1.00 62.47 78 LYS A O 1
ATOM 647 N N . LYS A 1 79 ? -18.337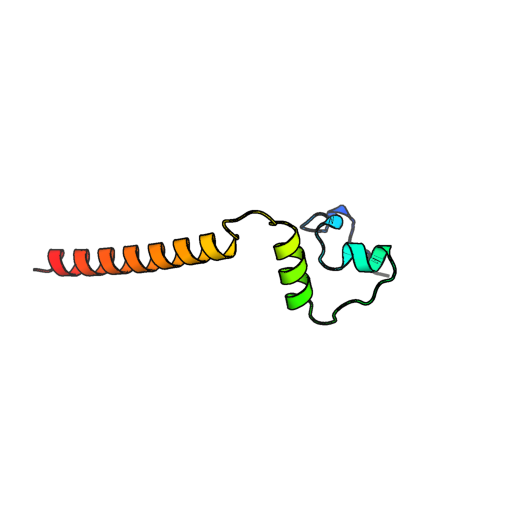 0.773 39.682 1.00 49.22 79 LYS A N 1
ATOM 648 C CA . LYS A 1 79 ? -19.514 1.109 40.502 1.00 49.22 79 LYS A CA 1
ATOM 649 C C . LYS A 1 79 ? -19.932 -0.089 41.338 1.00 49.22 79 LYS A C 1
ATOM 651 O O . LYS A 1 79 ? -20.381 0.159 42.476 1.00 49.22 79 LYS A O 1
#

Foldseek 3Di:
DPPPDQPCVNDPDHLVLQLCSVCVVVVHDDDPPSVVSNVVSQCVVCVDPPDPVVVVVVVVVVVVVVVVVVVVVVVVVVD

Mean predicted aligned error: 11.1 Å

=== Feature glossary ===
Annotated list of the representations used here:

Nearest PDB structures. The Foldseek neighbor list gives the closest experimentally determined structures in the PDB, ranked by structural alignment. TM-score near 1 means near-identical fold; near 0.3 means only rough topology match. This is how one finds what a novel AlphaFold prediction most resembles in the solved-structure universe.

Foldseek 3Di. Foldseek's 3Di representation compresses backbone geometry into a per-residue letter drawn from a learned twenty-state alphabet. It captures the tertiary interaction pattern around each residue — which residues are packed against it in space, regardless of where they are in sequence.

Radius of gyration, Cα contacts, bounding box. Radius of gyration (Rg) is the root-mean-square distance of Cα atoms from their centroid — a single number for overall size and compactness. A globular domain of N residues has Rg ≈ 2.2·N^0.38 Å; an extended or disordered chain has a much larger Rg. The Cα contact count is the number of residue pairs whose Cα atoms are within 8 Å and are more than four positions apart in sequence — a standard proxy for tertiary packing density. The bounding box is the smallest axis-aligned box enclosing all Cα atoms.

InterPro / GO / CATH / organism. The annotation block draws on four external resources. InterPro: which protein families and domains the sequence belongs to. GO: standardized terms for what the protein does, what process it participates in, and where in the cell it acts. CATH: which structural fold it has in the CATH hierarchy. Organism: the species of origin.

mmCIF coordinates. The mmCIF block holds the 3D Cartesian coordinates of each backbone atom (N, Cα, C, O) in ångströms. mmCIF is the PDB's canonical archive format — a tagged-loop text representation of the atomic model.

pLDDT. pLDDT is the predicted lDDT-Cα score: AlphaFold's confidence that the local environment of each residue (all inter-atomic distances within 15 Å) is correctly placed. It is a per-residue number between 0 and 100, with higher meaning more reliable.

Backbone torsions (φ/ψ). φ (phi) and ψ (psi) are the two rotatable backbone dihedrals per residue: φ is the C(i-1)–N–Cα–C torsion, ψ is the N–Cα–C–N(i+1) torsion, both in degrees on (−180°, 180°]. α-helical residues cluster near (−60°, −45°); β-strand residues near (−120°, +130°). A Ramachandran plot is simply a scatter of (φ, ψ) for every residue.

B-factor. For experimental (PDB) structures, the B-factor (temperature factor) quantifies the positional spread of each atom in the crystal — a combination of thermal vibration and static disorder — in units of Å². High B-factors mark flexible loops or poorly resolved regions; low B-factors mark the rigid, well-ordered core.

Secondary structure (3-state, P-SEA). SS3 is a coarse helix/strand/coil call (letters a/b/c) made by the P-SEA algorithm from inter-Cα distances and dihedrals. It is less detailed than DSSP but needs only Cα positions.

Predicted aligned error. Predicted aligned error is AlphaFold's pairwise confidence. Unlike pLDDT (per-residue), PAE is per-residue-pair and captures whether two parts of the structure are correctly placed relative to each other. Units are ångströms of expected positional error.

Solvent-accessible surface area. Solvent-accessible surface area (SASA) is the area in Å² traced out by the centre of a 1.4 Å probe sphere (a water molecule) rolled over the protein's van der Waals surface (Shrake–Rupley / Lee–Richards construction). Buried residues have near-zero SASA; fully exposed residues can exceed 200 Å². The total SASA scales roughly with the number of surface residues.

Secondary structure (8-state, DSSP). The SS8 string is DSSP's per-residue secondary-structure call. α-helix (H) means an i→i+4 H-bond ladder; β-strand (E) means the residue participates in a β-sheet; 3₁₀ (G) and π (I) are tighter and wider helices; T/S are turns/bends; '-' is loop.

Rendered structure images. Structure images are PyMOL renders from six orthogonal camera directions. Cartoon representation draws helices as coils and strands as arrows; sticks shows the backbone as bonds; surface shows the solvent-excluded envelope. Rainbow coloring maps sequence position to hue (blue→red, N→C); chain coloring assigns a distinct color per polypeptide.

Sequence. The amino-acid sequence is the protein's primary structure: the linear order of residues from the N-terminus to the C-terminus, written in one-letter code. Everything else here — the 3D coordinates, the secondary structure, the domain annotations — is ultimately a consequence of this string.

Contact-map, Ramachandran, and PAE plots. Three diagnostic plots accompany the record. The Cα contact map visualizes the tertiary structure as a 2D adjacency matrix (8 Å cutoff, sequence-local contacts suppressed). The Ramachandran plot shows the distribution of backbone (φ, ψ) torsions, with points in the α and β basins reflecting secondary structure content. The PAE plot shows AlphaFold's inter-residue confidence as a color matrix.